Protein AF-A0A2G6MQ34-F1 (afdb_monomer_lite)

Radius of gyration: 21.85 Å; chains: 1; bounding box: 68×36×44 Å

Structure (mmCIF, N/CA/C/O backbone):
data_AF-A0A2G6MQ34-F1
#
_entry.id   AF-A0A2G6MQ34-F1
#
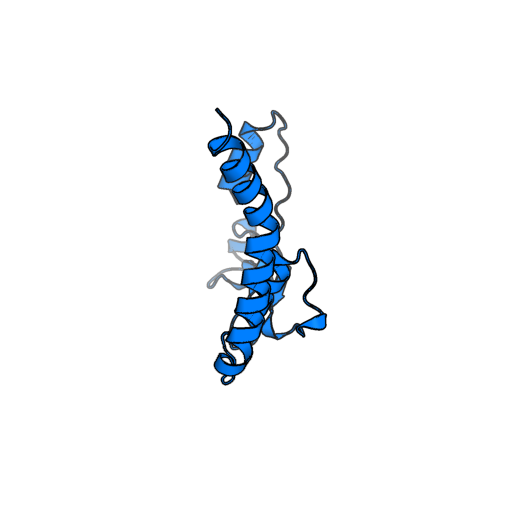loop_
_atom_site.group_PDB
_atom_site.id
_atom_site.type_symbol
_atom_site.label_atom_id
_atom_site.label_alt_id
_atom_site.label_comp_id
_atom_site.label_asym_id
_atom_site.label_entity_id
_atom_site.label_seq_id
_atom_site.pdbx_PDB_ins_code
_atom_site.Cartn_x
_atom_site.Cartn_y
_atom_site.Cartn_z
_atom_site.occupancy
_atom_site.B_iso_or_equiv
_atom_site.auth_seq_id
_atom_site.auth_comp_id
_atom_site.auth_asym_id
_atom_site.auth_atom_id
_atom_site.pdbx_PDB_model_num
ATOM 1 N N . MET A 1 1 ? -1.481 0.128 14.544 1.00 83.12 1 MET A N 1
ATOM 2 C CA . MET A 1 1 ? -1.929 1.517 14.825 1.00 83.12 1 MET A CA 1
ATOM 3 C C . MET A 1 1 ? -1.557 2.029 16.220 1.00 83.12 1 MET A C 1
ATOM 5 O O . MET A 1 1 ? -1.007 3.117 16.316 1.00 83.12 1 MET A O 1
ATOM 9 N N . VAL A 1 2 ? -1.760 1.257 17.299 1.00 88.12 2 VAL A N 1
ATOM 10 C CA . VAL A 1 2 ? -1.491 1.696 18.693 1.00 88.12 2 VAL A CA 1
ATOM 11 C C . VAL A 1 2 ? -0.088 2.282 18.917 1.00 88.12 2 VAL A C 1
ATOM 13 O O . VAL A 1 2 ? 0.045 3.301 19.591 1.00 88.12 2 VAL A O 1
ATOM 16 N N . LYS A 1 3 ? 0.963 1.687 18.328 1.00 89.69 3 LYS A N 1
ATOM 17 C CA . LYS A 1 3 ? 2.338 2.215 18.425 1.00 89.69 3 LYS A CA 1
ATOM 18 C C . LYS A 1 3 ? 2.462 3.640 17.858 1.00 89.69 3 LYS A C 1
ATOM 20 O O . LYS A 1 3 ? 3.091 4.474 18.496 1.00 89.69 3 LYS A O 1
ATOM 25 N N . ILE A 1 4 ? 1.818 3.931 16.724 1.00 88.19 4 ILE A N 1
ATOM 26 C CA . ILE A 1 4 ? 1.831 5.259 16.080 1.00 88.19 4 ILE A CA 1
ATOM 27 C C . ILE A 1 4 ? 1.166 6.288 16.996 1.00 88.19 4 ILE A C 1
ATOM 29 O O . ILE A 1 4 ? 1.742 7.329 17.294 1.00 88.19 4 ILE A O 1
ATOM 33 N N . TRP A 1 5 ? -0.016 5.966 17.526 1.00 89.12 5 TRP A N 1
ATOM 34 C CA . TRP A 1 5 ? -0.704 6.842 18.474 1.00 89.12 5 TRP A CA 1
ATOM 35 C C . TRP A 1 5 ? 0.092 7.077 19.754 1.00 89.12 5 TRP A C 1
ATOM 37 O O . TRP A 1 5 ? 0.114 8.193 20.260 1.00 89.12 5 TRP A O 1
ATOM 47 N N . ARG A 1 6 ? 0.787 6.052 20.260 1.00 88.44 6 ARG A N 1
ATOM 48 C CA . ARG A 1 6 ? 1.669 6.194 21.424 1.00 88.44 6 ARG A CA 1
ATOM 49 C C . ARG A 1 6 ? 2.805 7.181 21.157 1.00 88.44 6 ARG A C 1
ATOM 51 O O . ARG A 1 6 ? 3.131 7.962 22.042 1.00 88.44 6 ARG A O 1
ATOM 58 N N . VAL A 1 7 ? 3.394 7.156 19.961 1.00 86.94 7 VAL A N 1
ATOM 59 C CA . VAL A 1 7 ? 4.419 8.130 19.556 1.00 86.94 7 VAL A CA 1
ATOM 60 C C . VAL A 1 7 ? 3.823 9.539 19.479 1.00 86.94 7 VAL A C 1
ATOM 62 O O . VAL A 1 7 ? 4.380 10.454 20.077 1.00 86.94 7 VAL A O 1
ATOM 65 N N . GLY A 1 8 ? 2.654 9.703 18.852 1.00 84.44 8 GLY A N 1
ATOM 66 C CA . GLY A 1 8 ? 1.983 11.007 18.757 1.00 84.44 8 GLY A CA 1
ATOM 67 C C . GLY A 1 8 ? 1.621 11.624 20.116 1.00 84.44 8 GLY A C 1
ATOM 68 O O . GLY A 1 8 ? 1.766 12.830 20.302 1.00 84.44 8 GLY A O 1
ATOM 69 N N . LEU A 1 9 ? 1.228 10.798 21.093 1.00 84.44 9 LEU A N 1
ATOM 70 C CA . LEU A 1 9 ? 0.952 11.239 22.469 1.00 84.44 9 LEU A CA 1
ATOM 71 C C . LEU A 1 9 ? 2.212 11.673 23.229 1.00 84.44 9 LEU A C 1
ATOM 73 O O . LEU A 1 9 ? 2.128 12.517 24.112 1.00 84.44 9 LEU A O 1
ATOM 77 N N . LYS A 1 10 ? 3.384 11.104 22.914 1.00 84.06 10 LYS A N 1
ATOM 78 C CA . LYS A 1 10 ? 4.655 11.557 23.507 1.00 84.06 10 LYS A CA 1
ATOM 79 C C . LYS A 1 10 ? 5.111 12.902 22.940 1.00 84.06 10 LYS A C 1
ATOM 81 O O . LYS A 1 10 ? 5.803 13.638 23.629 1.00 84.06 10 LYS A O 1
ATOM 86 N N . GLN A 1 11 ? 4.763 13.190 21.688 1.00 79.88 11 GLN A N 1
ATOM 87 C CA . GLN A 1 11 ? 5.223 14.375 20.958 1.00 79.88 11 GLN A CA 1
ATOM 88 C C . GLN A 1 11 ? 4.273 15.573 21.078 1.00 79.88 11 GLN A C 1
ATOM 90 O O . GLN A 1 11 ? 4.667 16.692 20.767 1.00 79.88 11 GLN A O 1
ATOM 95 N N . SER A 1 12 ? 3.033 15.367 21.526 1.00 71.94 12 SER A N 1
ATOM 96 C CA . SER A 1 12 ? 2.069 16.447 21.734 1.00 71.94 12 SER A CA 1
ATOM 97 C C . SER A 1 12 ? 1.191 16.177 22.953 1.00 71.94 12 SER A C 1
ATOM 99 O O . SER A 1 12 ? 0.749 15.055 23.179 1.00 71.94 12 SER A O 1
ATOM 101 N N . SER A 1 13 ? 0.875 17.226 23.710 1.00 66.44 13 SER A N 1
ATOM 102 C CA . SER A 1 13 ? -0.093 17.196 24.815 1.00 66.44 13 SER A CA 1
ATOM 103 C C . SER A 1 13 ? -1.555 17.203 24.336 1.00 66.44 13 SER A C 1
ATOM 105 O O . SER A 1 13 ? -2.482 17.326 25.139 1.00 66.44 13 SER A O 1
ATOM 107 N N . ASN A 1 14 ? -1.787 17.070 23.025 1.00 70.88 14 ASN A N 1
ATOM 108 C CA . ASN A 1 14 ? -3.120 17.096 22.446 1.00 70.88 14 ASN A CA 1
ATOM 109 C C . ASN A 1 14 ? -3.836 15.756 22.680 1.00 70.88 14 ASN A C 1
ATOM 111 O O . ASN A 1 14 ? -3.295 14.681 22.428 1.00 70.88 14 ASN A O 1
ATOM 115 N N . ARG A 1 15 ? -5.088 15.816 23.143 1.00 73.06 15 ARG A N 1
ATOM 116 C CA . ARG A 1 15 ? -5.892 14.618 23.442 1.00 73.06 15 ARG A CA 1
ATOM 117 C C . ARG A 1 15 ? -6.413 13.915 22.185 1.00 73.06 15 ARG A C 1
ATOM 119 O O . ARG A 1 15 ? -6.831 12.761 22.265 1.00 73.06 15 ARG A O 1
ATOM 126 N N . LYS A 1 16 ? -6.414 14.592 21.030 1.00 83.25 16 LYS A N 1
ATOM 127 C CA . LYS A 1 16 ? -6.878 14.014 19.762 1.00 83.25 16 LYS A CA 1
ATOM 128 C C . LYS A 1 16 ? -5.794 13.141 19.132 1.00 83.25 16 LYS A C 1
ATOM 130 O O . LYS A 1 16 ? -4.637 13.534 19.024 1.00 83.25 16 LYS A O 1
ATOM 135 N N . ARG A 1 17 ? -6.190 11.946 18.699 1.00 83.75 17 ARG A N 1
ATOM 136 C CA . ARG A 1 17 ? -5.311 10.984 18.025 1.00 83.75 17 ARG A CA 1
ATOM 137 C C . ARG A 1 17 ? -5.075 11.442 16.580 1.00 83.75 17 ARG A C 1
ATOM 139 O O . ARG A 1 17 ? -6.040 11.866 15.944 1.00 83.75 17 ARG A O 1
ATOM 146 N N . PRO A 1 18 ? -3.846 11.343 16.043 1.00 86.00 18 PRO A N 1
ATOM 147 C CA . PRO A 1 18 ? -3.621 11.630 14.634 1.00 86.00 18 PRO A CA 1
ATOM 148 C C . PRO A 1 18 ? -4.379 10.625 13.760 1.00 86.00 18 PRO A C 1
ATOM 150 O O . PRO A 1 18 ? -4.489 9.440 14.108 1.00 86.00 18 PRO A O 1
ATOM 153 N N . ILE A 1 19 ? -4.875 11.111 12.621 1.00 88.50 19 ILE A N 1
ATOM 154 C CA . ILE A 1 19 ? -5.441 10.270 11.564 1.00 88.50 19 ILE A CA 1
ATOM 155 C C . ILE A 1 19 ? -4.317 9.383 11.020 1.00 88.50 19 ILE A C 1
ATOM 157 O O . ILE A 1 19 ? -3.209 9.855 10.769 1.00 88.50 19 ILE A O 1
ATOM 161 N N . ILE A 1 20 ? -4.601 8.092 10.861 1.00 89.88 20 ILE A N 1
ATOM 162 C CA . ILE A 1 20 ? -3.685 7.130 10.246 1.00 89.88 20 ILE A CA 1
ATOM 163 C C . ILE A 1 20 ? -4.278 6.749 8.898 1.00 89.88 20 ILE A C 1
ATOM 165 O O . ILE A 1 20 ? -5.420 6.305 8.847 1.00 89.88 20 ILE A O 1
ATOM 169 N N . ILE A 1 21 ? -3.488 6.896 7.837 1.00 93.44 21 ILE A N 1
ATOM 170 C CA . ILE A 1 21 ? -3.844 6.457 6.489 1.00 93.44 21 ILE A CA 1
ATOM 171 C C . ILE A 1 21 ? -3.082 5.153 6.215 1.00 93.44 21 ILE A C 1
ATOM 173 O O . ILE A 1 21 ? -1.853 5.187 6.103 1.00 93.44 21 ILE A O 1
ATOM 177 N N . PRO A 1 22 ? -3.762 3.998 6.156 1.00 94.06 22 PRO A N 1
ATOM 178 C CA . PRO A 1 22 ? -3.140 2.733 5.791 1.00 94.06 22 PRO A CA 1
ATOM 179 C C . PRO A 1 22 ? -2.796 2.745 4.302 1.00 94.06 22 PRO A C 1
ATOM 181 O O . PRO A 1 22 ? -3.665 2.976 3.464 1.00 94.06 22 PRO A O 1
ATOM 184 N N . LEU A 1 23 ? -1.533 2.482 3.979 1.00 94.88 23 LEU A N 1
ATOM 185 C CA . LEU A 1 23 ? -1.047 2.388 2.608 1.00 94.88 23 LEU A CA 1
ATOM 186 C C . LEU A 1 23 ? -0.392 1.028 2.398 1.00 94.88 23 LEU A C 1
ATOM 188 O O . LEU A 1 23 ? 0.447 0.609 3.197 1.00 94.88 23 LEU A O 1
ATOM 192 N N . VAL A 1 24 ? -0.759 0.368 1.306 1.00 94.62 24 VAL A N 1
ATOM 193 C CA . VAL A 1 24 ? -0.171 -0.886 0.847 1.00 94.62 24 VAL A CA 1
ATOM 194 C C . VAL A 1 24 ? 0.487 -0.631 -0.500 1.00 94.62 24 VAL A C 1
ATOM 196 O O . VAL A 1 24 ? -0.180 -0.298 -1.477 1.00 94.62 24 VAL A O 1
ATOM 199 N N . LEU A 1 25 ? 1.807 -0.791 -0.548 1.00 93.50 25 LEU A N 1
ATOM 200 C CA . LEU A 1 25 ? 2.561 -0.865 -1.793 1.00 93.50 25 LEU A CA 1
ATOM 201 C C . LEU A 1 25 ? 2.764 -2.343 -2.126 1.00 93.50 25 LEU A C 1
ATOM 203 O O . LEU A 1 25 ? 3.568 -3.025 -1.488 1.00 93.50 25 LEU A O 1
ATOM 207 N N . TYR A 1 26 ? 2.016 -2.837 -3.103 1.00 94.69 26 TYR A N 1
ATOM 208 C CA . TYR A 1 26 ? 2.052 -4.233 -3.505 1.00 94.69 26 TYR A CA 1
ATOM 209 C C . TYR A 1 26 ? 2.936 -4.437 -4.737 1.00 94.69 26 TYR A C 1
ATOM 211 O O . TYR A 1 26 ? 2.888 -3.672 -5.700 1.00 94.69 26 TYR A O 1
ATOM 219 N N . HIS A 1 27 ? 3.754 -5.484 -4.679 1.00 91.69 27 HIS A N 1
ATOM 220 C CA . HIS A 1 27 ? 4.700 -5.888 -5.715 1.00 91.69 27 HIS A CA 1
ATOM 221 C C . HIS A 1 27 ? 4.663 -7.417 -5.845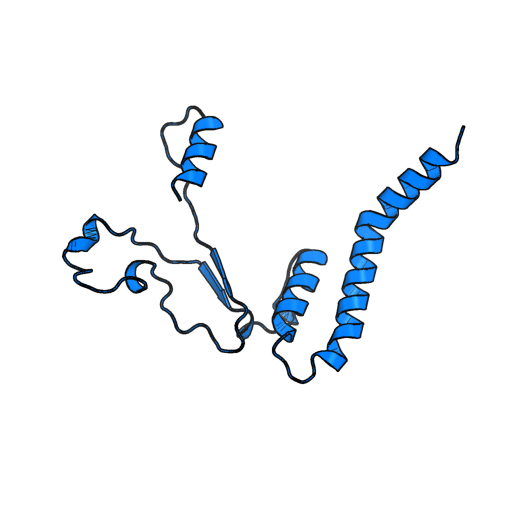 1.00 91.69 27 HIS A C 1
ATOM 223 O O . HIS A 1 27 ? 5.646 -8.100 -5.596 1.00 91.69 27 HIS A O 1
ATOM 229 N N . GLY A 1 28 ? 3.492 -7.986 -6.122 1.00 90.12 28 GLY A N 1
ATOM 230 C CA . GLY A 1 28 ? 3.388 -9.407 -6.446 1.00 90.12 28 GLY A CA 1
ATOM 231 C C . GLY A 1 28 ? 3.642 -9.678 -7.923 1.00 90.12 28 GLY A C 1
ATOM 232 O O . GLY A 1 28 ? 3.601 -8.766 -8.750 1.00 90.12 28 GLY A O 1
ATOM 233 N N . ARG A 1 29 ? 3.865 -10.955 -8.247 1.00 87.38 29 ARG A N 1
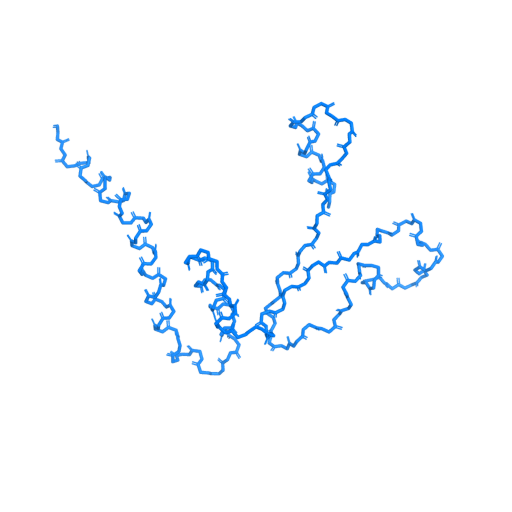ATOM 234 C CA . ARG A 1 29 ? 3.842 -11.434 -9.635 1.00 87.38 29 ARG A CA 1
ATOM 235 C C . ARG A 1 29 ? 2.455 -11.241 -10.250 1.00 87.38 29 ARG A C 1
ATOM 237 O O . ARG A 1 29 ? 2.342 -10.735 -11.362 1.00 87.38 29 ARG A O 1
ATOM 244 N N . ASP A 1 30 ? 1.428 -11.657 -9.518 1.00 90.31 30 ASP A N 1
ATOM 245 C CA . ASP A 1 30 ? 0.032 -11.536 -9.924 1.00 90.31 30 ASP A CA 1
ATOM 246 C C . ASP A 1 30 ? -0.569 -10.224 -9.423 1.00 90.31 30 ASP A C 1
ATOM 248 O O . ASP A 1 30 ? -0.006 -9.566 -8.551 1.00 90.31 30 ASP A O 1
ATOM 252 N N . LYS A 1 31 ? -1.725 -9.843 -9.974 1.00 92.12 31 LYS A N 1
ATOM 253 C CA . LYS A 1 31 ? -2.479 -8.675 -9.501 1.00 92.12 31 LYS A CA 1
ATOM 254 C C . LYS A 1 31 ? -2.994 -8.914 -8.087 1.00 92.12 31 LYS A C 1
ATOM 256 O O . LYS A 1 31 ? -3.381 -10.028 -7.740 1.00 92.12 31 LYS A O 1
ATOM 261 N N . TRP A 1 32 ? -3.087 -7.846 -7.304 1.00 94.75 32 TRP A N 1
ATOM 262 C CA . TRP A 1 32 ? -3.752 -7.904 -6.009 1.00 94.75 32 TRP A CA 1
ATOM 263 C C . TRP A 1 32 ? -5.245 -8.212 -6.187 1.00 94.75 32 TRP A C 1
ATOM 265 O O . TRP A 1 32 ? -5.954 -7.485 -6.884 1.00 94.75 32 TRP A O 1
ATOM 275 N N . THR A 1 33 ? -5.723 -9.275 -5.542 1.00 94.50 33 THR A N 1
ATOM 276 C CA . THR A 1 33 ? -7.119 -9.742 -5.636 1.00 94.50 33 THR A CA 1
ATOM 277 C C . THR A 1 33 ? -7.914 -9.575 -4.345 1.00 94.50 33 THR A C 1
ATOM 279 O O . THR A 1 33 ? -9.132 -9.724 -4.362 1.00 94.50 33 THR A O 1
ATOM 282 N N . VAL A 1 34 ? -7.248 -9.265 -3.232 1.00 93.75 34 VAL A N 1
ATOM 283 C CA . VAL A 1 34 ? -7.897 -9.107 -1.926 1.00 93.75 34 VAL A CA 1
ATOM 284 C C . VAL A 1 34 ? -8.627 -7.761 -1.867 1.00 93.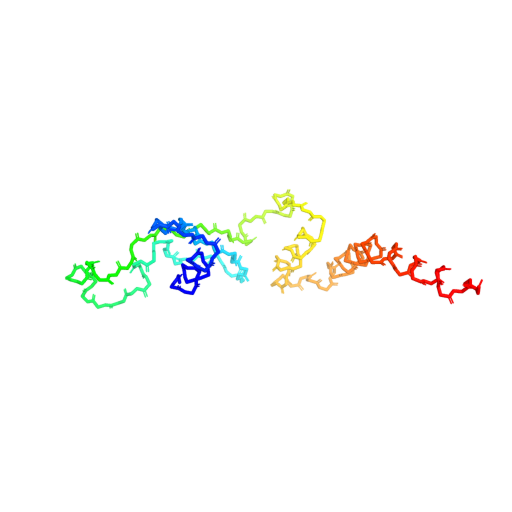75 34 VAL A C 1
ATOM 286 O O . VAL A 1 34 ? -8.189 -6.773 -2.459 1.00 93.75 34 VAL A O 1
ATOM 289 N N . ASP A 1 35 ? -9.742 -7.691 -1.149 1.00 95.00 35 ASP A N 1
ATOM 290 C CA . ASP A 1 35 ? -10.467 -6.433 -0.979 1.00 95.00 35 ASP A CA 1
ATOM 291 C C . ASP A 1 35 ? -9.629 -5.402 -0.180 1.00 95.00 35 ASP A C 1
ATOM 293 O O . ASP A 1 35 ? -8.711 -5.734 0.577 1.00 95.00 35 ASP A O 1
ATOM 297 N N . LYS A 1 36 ? -9.887 -4.109 -0.408 1.00 95.94 36 LYS A N 1
ATOM 298 C CA . LYS A 1 36 ? -9.149 -3.004 0.226 1.00 95.94 36 LYS A CA 1
ATOM 299 C C . LYS A 1 36 ? -9.653 -2.682 1.632 1.00 95.94 36 LYS A C 1
ATOM 301 O O . LYS A 1 36 ? -8.941 -2.015 2.385 1.00 95.94 36 LYS A O 1
ATOM 306 N N . ARG A 1 37 ? -10.863 -3.104 1.998 1.00 95.50 37 ARG A N 1
ATOM 307 C CA . ARG A 1 37 ? -11.418 -2.973 3.348 1.00 95.50 37 ARG A CA 1
ATOM 308 C C . ARG A 1 37 ? -10.706 -3.926 4.288 1.00 95.50 37 ARG A C 1
ATOM 310 O O . ARG A 1 37 ? -10.632 -5.122 4.037 1.00 95.50 37 ARG A O 1
ATOM 317 N N . PHE A 1 38 ? -10.231 -3.414 5.415 1.00 93.69 38 PHE A N 1
ATOM 318 C CA . PHE A 1 38 ? -9.531 -4.225 6.409 1.00 93.69 38 PHE A CA 1
ATOM 319 C C . PHE A 1 38 ? -10.405 -5.339 6.999 1.00 93.69 38 PHE A C 1
ATOM 321 O O . PHE A 1 38 ? -9.904 -6.423 7.279 1.00 93.69 38 PHE A O 1
ATOM 328 N N . THR A 1 39 ? -11.710 -5.100 7.132 1.00 94.69 39 THR A N 1
ATOM 329 C CA . THR A 1 39 ? -12.694 -6.087 7.605 1.00 94.69 39 THR A CA 1
ATOM 330 C C . THR A 1 39 ? -12.775 -7.326 6.714 1.00 94.69 39 THR A C 1
ATOM 332 O O . THR A 1 39 ? -13.024 -8.409 7.229 1.00 94.69 39 THR A O 1
ATOM 335 N N . SER A 1 40 ? -12.476 -7.205 5.414 1.00 93.94 40 SER A N 1
ATOM 336 C CA . SER A 1 40 ? -12.446 -8.343 4.480 1.00 93.94 40 SER A CA 1
ATOM 337 C C . SER A 1 40 ? -11.360 -9.378 4.791 1.00 93.94 40 SER A C 1
ATOM 339 O O . SER A 1 40 ? -11.401 -10.488 4.270 1.00 93.94 40 SER A O 1
ATOM 341 N N . LEU A 1 41 ? -10.379 -9.018 5.627 1.00 93.31 41 LEU A N 1
ATOM 342 C CA . LEU A 1 41 ? -9.270 -9.890 6.014 1.00 93.31 41 LEU A CA 1
ATOM 343 C C . LEU A 1 41 ? -9.619 -10.819 7.188 1.00 93.31 41 LEU A C 1
ATOM 345 O O . LEU A 1 41 ? -8.755 -11.571 7.637 1.00 93.31 41 LEU A O 1
ATOM 349 N N . PHE A 1 42 ? -10.837 -10.730 7.726 1.00 94.31 42 PHE A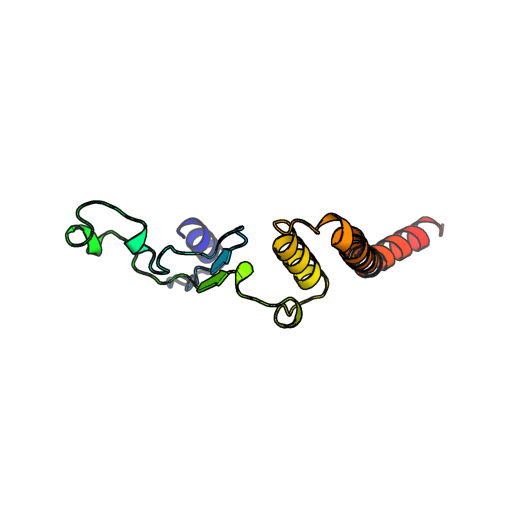 N 1
ATOM 350 C CA . PHE A 1 42 ? -11.290 -11.515 8.869 1.00 94.31 42 PHE A CA 1
ATOM 351 C C . PHE A 1 42 ? -12.316 -12.560 8.430 1.00 94.31 42 PHE A C 1
ATOM 353 O O . PHE A 1 42 ? -13.158 -12.304 7.575 1.00 94.31 42 PHE A O 1
ATOM 360 N N . GLU A 1 43 ? -12.266 -13.726 9.066 1.00 94.38 43 GLU A N 1
ATOM 361 C CA . GLU A 1 43 ? -13.233 -14.811 8.889 1.00 94.38 43 GLU A CA 1
ATOM 362 C C . GLU A 1 43 ? -14.041 -15.017 10.181 1.00 94.38 43 GLU A C 1
ATOM 364 O O . GLU A 1 43 ? -13.596 -14.649 11.273 1.00 94.38 43 GLU A O 1
ATOM 369 N N . GLY A 1 44 ? -15.221 -15.636 10.067 1.00 94.12 44 GLY A N 1
ATOM 370 C CA . GLY A 1 44 ? -16.106 -15.935 11.198 1.00 94.12 44 GLY A CA 1
ATOM 371 C C . GLY A 1 44 ? -17.299 -14.972 11.307 1.00 94.12 44 GLY A C 1
ATOM 372 O O . GLY A 1 44 ? -17.751 -14.464 10.281 1.00 94.12 44 GLY A O 1
ATOM 373 N N . PRO A 1 45 ? -17.838 -14.734 12.521 1.00 95.38 45 PRO A N 1
ATOM 374 C CA . PRO A 1 45 ? -19.024 -13.900 12.741 1.00 95.38 45 PRO A CA 1
ATOM 375 C C . PRO A 1 45 ? -18.673 -12.400 12.678 1.00 95.38 45 PRO A C 1
ATOM 377 O O . PRO A 1 45 ? -18.702 -11.680 13.679 1.00 95.38 45 PRO A O 1
ATOM 380 N N . VAL A 1 46 ? -18.215 -11.948 11.505 1.00 94.88 46 VAL A N 1
ATOM 381 C CA . VAL A 1 46 ? -17.703 -10.585 11.276 1.00 94.88 46 VAL A CA 1
ATOM 382 C C . VAL A 1 46 ? -18.793 -9.542 11.512 1.00 94.88 46 VAL A C 1
ATOM 384 O O . VAL A 1 46 ? -18.513 -8.506 12.113 1.00 94.88 46 VAL A O 1
ATOM 387 N N . ASP A 1 47 ? -20.029 -9.827 11.102 1.00 94.00 47 ASP A N 1
ATOM 388 C CA . ASP A 1 47 ? -21.157 -8.905 11.248 1.00 94.00 47 ASP A CA 1
ATOM 389 C C . ASP A 1 47 ? -21.568 -8.751 12.718 1.00 94.00 47 ASP A C 1
ATOM 391 O O . ASP A 1 47 ? -21.751 -7.635 13.209 1.00 94.00 47 ASP A O 1
ATOM 395 N N . GLU A 1 48 ? -21.635 -9.856 13.464 1.00 97.12 48 GLU A N 1
ATOM 396 C CA . GLU A 1 48 ? -21.969 -9.847 14.889 1.00 97.12 48 GLU A CA 1
ATOM 397 C C . GLU A 1 48 ? -20.888 -9.157 15.730 1.00 97.12 48 GLU A C 1
ATOM 399 O O . GLU A 1 48 ? -21.181 -8.561 16.770 1.00 97.12 48 GLU A O 1
ATOM 404 N N . LEU A 1 49 ? -19.631 -9.214 15.281 1.00 95.88 49 LEU A N 1
ATOM 405 C CA . LEU A 1 49 ? -18.482 -8.621 15.964 1.00 95.88 49 LEU A CA 1
ATOM 406 C C . LEU A 1 49 ? -18.014 -7.294 15.354 1.00 95.88 49 LEU A C 1
ATOM 408 O O . LEU A 1 49 ? -16.983 -6.769 15.783 1.00 95.88 49 LEU A O 1
ATOM 412 N N . ALA A 1 50 ? -18.767 -6.702 14.423 1.00 94.06 50 ALA A N 1
ATOM 413 C CA . ALA A 1 50 ? -18.352 -5.511 13.675 1.00 94.06 50 ALA A CA 1
ATOM 414 C C . ALA A 1 50 ? -17.921 -4.339 14.579 1.00 94.06 50 ALA A C 1
ATOM 416 O O . ALA A 1 50 ? -16.954 -3.641 14.283 1.00 94.06 50 ALA A O 1
ATOM 417 N N . SER A 1 51 ? -18.565 -4.172 15.742 1.00 96.12 51 SER A N 1
ATOM 418 C CA . SER A 1 51 ? -18.224 -3.132 16.734 1.00 96.12 51 SER A CA 1
ATOM 419 C C . SER A 1 51 ? -16.803 -3.246 17.314 1.00 96.12 51 SER A C 1
ATOM 421 O O . SER A 1 51 ? -16.302 -2.291 17.910 1.00 96.12 51 SER A O 1
ATOM 423 N N . TYR A 1 52 ? -16.149 -4.401 17.163 1.00 94.31 52 TYR A N 1
ATOM 424 C CA . TYR A 1 52 ? -14.811 -4.687 17.687 1.00 94.31 52 TYR A CA 1
ATOM 425 C C . TYR A 1 52 ? -13.734 -4.744 16.596 1.00 94.31 52 TYR A C 1
ATOM 427 O O . TYR A 1 52 ? -12.544 -4.801 16.920 1.00 94.31 52 TYR A O 1
ATOM 435 N N . ILE A 1 53 ? -14.123 -4.710 15.318 1.00 93.44 53 ILE A N 1
ATOM 436 C CA . ILE A 1 53 ? -13.205 -4.803 14.182 1.00 93.44 53 ILE A CA 1
ATOM 437 C C . ILE A 1 53 ? -12.999 -3.399 13.601 1.00 93.44 53 ILE A C 1
ATOM 439 O O . ILE A 1 53 ? -13.965 -2.723 13.256 1.00 93.44 53 ILE A O 1
ATOM 443 N N . PRO A 1 54 ? -11.749 -2.917 13.476 1.00 91.38 54 PRO A N 1
ATOM 444 C CA . PRO A 1 54 ? -11.487 -1.651 12.810 1.00 91.38 54 PRO A CA 1
ATOM 445 C C . PRO A 1 54 ? -11.954 -1.687 11.355 1.00 91.38 54 PRO A C 1
ATOM 447 O O . PRO A 1 54 ? -11.495 -2.515 10.574 1.00 91.38 54 PRO A O 1
ATOM 450 N N . ASP A 1 55 ? -12.810 -0.746 10.983 1.00 92.94 55 ASP A N 1
ATOM 451 C CA . ASP A 1 55 ? -13.358 -0.679 9.637 1.00 92.94 55 ASP A CA 1
ATOM 452 C C . ASP A 1 55 ? -12.780 0.518 8.875 1.00 92.94 55 ASP A C 1
ATOM 454 O O . ASP A 1 55 ? -13.156 1.672 9.090 1.00 92.94 55 ASP A O 1
ATOM 458 N N . PHE A 1 56 ? -11.793 0.248 8.023 1.00 93.62 56 PHE A N 1
ATOM 459 C CA . PHE A 1 56 ? -11.147 1.250 7.183 1.00 93.62 56 PHE A CA 1
ATOM 460 C C . PHE A 1 56 ? -10.759 0.665 5.827 1.00 93.62 56 PHE A C 1
ATOM 462 O O . PHE A 1 56 ? -10.555 -0.541 5.681 1.00 93.62 56 PHE A O 1
ATOM 469 N N . GLU A 1 57 ? -10.602 1.545 4.844 1.00 96.12 57 GLU A N 1
ATOM 470 C CA . GLU A 1 57 ? -10.071 1.206 3.527 1.00 96.12 57 GLU A CA 1
ATOM 471 C C . GLU A 1 57 ? -8.559 1.469 3.463 1.00 96.12 57 GLU A C 1
ATOM 473 O O . GLU A 1 57 ? -8.053 2.462 3.993 1.00 96.12 57 GLU A O 1
ATOM 478 N N . MET A 1 58 ? -7.830 0.563 2.815 1.00 95.75 58 MET A N 1
ATOM 479 C CA . MET A 1 58 ? -6.405 0.696 2.531 1.00 95.75 58 MET A CA 1
ATOM 480 C C . MET A 1 58 ? -6.184 1.398 1.189 1.00 95.75 58 MET A C 1
ATOM 482 O O . MET A 1 58 ? -6.730 0.994 0.161 1.00 95.75 58 MET A O 1
ATOM 486 N N . LEU A 1 59 ? -5.293 2.392 1.165 1.00 96.69 59 LEU A N 1
ATOM 487 C CA . LEU A 1 59 ? -4.764 2.916 -0.091 1.00 96.69 59 LEU A CA 1
ATOM 488 C C . LEU A 1 59 ? -3.822 1.881 -0.705 1.00 96.69 59 LEU A C 1
ATOM 490 O O . LEU A 1 59 ? -2.704 1.691 -0.228 1.00 96.69 59 LEU A O 1
ATOM 494 N N . LEU A 1 60 ? -4.273 1.218 -1.764 1.00 95.81 60 LEU A N 1
ATOM 495 C CA . LEU A 1 60 ? -3.503 0.195 -2.462 1.00 95.81 60 LEU A CA 1
ATOM 496 C C . LEU A 1 60 ? -2.841 0.754 -3.726 1.00 95.81 60 LEU A C 1
ATOM 498 O O . LEU A 1 60 ? -3.521 1.235 -4.633 1.00 95.81 60 LEU A O 1
ATOM 502 N N . TYR A 1 61 ? -1.523 0.591 -3.809 1.00 93.56 61 TYR A N 1
ATOM 503 C CA . TYR A 1 61 ? -0.716 0.807 -5.004 1.00 93.56 61 TYR A CA 1
ATOM 504 C C . TYR A 1 61 ? -0.125 -0.530 -5.454 1.00 93.56 61 TYR A C 1
ATOM 506 O O . TYR A 1 61 ? 0.877 -0.986 -4.910 1.00 93.56 61 TYR A O 1
ATOM 514 N N . ASP A 1 62 ? -0.761 -1.165 -6.434 1.00 94.06 62 ASP A N 1
ATOM 515 C CA . ASP A 1 62 ? -0.307 -2.421 -7.035 1.00 94.06 62 ASP A CA 1
ATOM 516 C C . ASP A 1 62 ? 0.607 -2.142 -8.235 1.00 94.06 62 ASP A C 1
ATOM 518 O O . ASP A 1 62 ? 0.128 -1.777 -9.307 1.00 94.06 62 ASP A O 1
ATOM 522 N N . LEU A 1 63 ? 1.922 -2.321 -8.069 1.00 92.06 63 LEU A N 1
ATOM 523 C CA . LEU A 1 63 ? 2.927 -2.029 -9.100 1.00 92.06 63 LEU A CA 1
ATOM 524 C C . LEU A 1 63 ? 2.773 -2.864 -10.377 1.00 92.06 63 LEU A C 1
ATOM 526 O O . LEU A 1 63 ? 3.228 -2.423 -11.440 1.00 92.06 63 LEU A O 1
ATOM 530 N N . SER A 1 64 ? 2.105 -4.022 -10.315 1.00 88.62 64 SER A N 1
ATOM 531 C CA . SER A 1 64 ? 1.798 -4.811 -11.515 1.00 88.62 64 SER A CA 1
ATOM 532 C C . SER A 1 64 ? 0.892 -4.034 -12.484 1.00 88.62 64 SER A C 1
ATOM 534 O O . SER A 1 64 ? 0.958 -4.237 -13.695 1.00 88.62 64 SER A O 1
ATOM 536 N N . GLN A 1 65 ? 0.110 -3.074 -11.973 1.00 90.19 65 GLN A N 1
ATOM 537 C CA . GLN A 1 65 ? -0.859 -2.283 -12.738 1.00 90.19 65 GLN A CA 1
ATOM 538 C C . GLN A 1 65 ? -0.292 -0.967 -13.294 1.00 90.19 65 GLN A C 1
ATOM 540 O O . GLN A 1 65 ? -0.934 -0.329 -14.126 1.00 90.19 65 GLN A O 1
ATOM 545 N N . TYR A 1 66 ? 0.905 -0.550 -12.869 1.00 88.56 66 TYR A N 1
ATOM 546 C CA . TYR A 1 66 ? 1.533 0.693 -13.331 1.00 88.56 66 TYR A CA 1
ATOM 547 C C . TYR A 1 66 ? 2.550 0.411 -14.432 1.00 88.56 66 TYR A C 1
ATOM 549 O O . TYR A 1 66 ? 3.427 -0.436 -14.281 1.00 88.56 66 TYR A O 1
ATOM 557 N N . SER A 1 67 ? 2.513 1.174 -15.520 1.00 87.44 67 SER A N 1
ATOM 558 C CA . SER A 1 67 ? 3.642 1.251 -16.451 1.00 87.44 67 SER A CA 1
ATOM 559 C C . SER A 1 67 ? 4.841 1.959 -15.805 1.00 87.44 67 SER A C 1
ATOM 561 O O . SER A 1 67 ? 4.684 2.807 -14.923 1.00 87.44 67 SER A O 1
ATOM 563 N N . ALA A 1 68 ? 6.053 1.680 -16.292 1.00 82.62 68 ALA A N 1
ATOM 564 C CA . ALA A 1 68 ? 7.278 2.346 -15.834 1.00 82.62 68 ALA A CA 1
ATOM 565 C C . ALA A 1 68 ? 7.216 3.887 -15.956 1.00 82.62 68 ALA A C 1
ATOM 567 O O . ALA A 1 68 ? 7.819 4.605 -15.157 1.00 82.62 68 ALA A O 1
ATOM 568 N N . ALA A 1 69 ? 6.461 4.407 -16.931 1.00 86.19 69 ALA A N 1
ATOM 569 C CA . ALA A 1 69 ? 6.262 5.843 -17.134 1.00 86.19 69 ALA A CA 1
ATOM 570 C C . ALA A 1 69 ? 5.324 6.481 -16.092 1.00 86.19 69 ALA A C 1
ATOM 572 O O . ALA A 1 69 ? 5.458 7.666 -15.782 1.00 86.19 69 ALA A O 1
ATOM 573 N N . GLN A 1 70 ? 4.385 5.711 -15.534 1.00 88.31 70 GLN A N 1
ATOM 574 C CA . GLN A 1 70 ? 3.488 6.183 -14.475 1.00 88.31 70 GLN A CA 1
ATOM 575 C C . GLN A 1 70 ? 4.174 6.221 -13.102 1.00 88.31 70 GLN A C 1
ATOM 577 O O . GLN A 1 70 ? 3.708 6.941 -12.219 1.00 88.31 70 GLN A O 1
ATOM 582 N N . ILE A 1 71 ? 5.290 5.503 -12.923 1.00 85.75 71 ILE A N 1
ATOM 583 C CA . ILE A 1 71 ? 6.089 5.542 -11.693 1.00 85.75 71 ILE A CA 1
ATOM 584 C C . ILE A 1 71 ? 6.870 6.861 -11.648 1.00 85.75 71 ILE A C 1
ATOM 586 O O . ILE A 1 71 ? 7.884 7.048 -12.328 1.00 85.75 71 ILE A O 1
ATOM 590 N N . LYS A 1 72 ? 6.370 7.782 -10.822 1.00 81.88 72 LYS A N 1
ATOM 591 C CA . LYS A 1 72 ? 6.937 9.109 -10.559 1.00 81.88 72 LYS A CA 1
ATOM 592 C C . LYS A 1 72 ? 7.465 9.180 -9.126 1.00 81.88 72 LYS A C 1
ATOM 594 O O . LYS A 1 72 ? 7.064 8.398 -8.271 1.00 81.88 72 LYS A O 1
ATOM 599 N N . GLY A 1 73 ? 8.340 10.142 -8.855 1.00 80.31 73 GLY A N 1
ATOM 600 C CA . GLY A 1 73 ? 8.889 10.376 -7.522 1.00 80.31 73 GLY A CA 1
ATOM 601 C C . GLY A 1 73 ? 10.314 10.900 -7.586 1.00 80.31 73 GLY A C 1
ATOM 602 O O . GLY A 1 73 ? 10.819 11.217 -8.665 1.00 80.31 73 GLY A O 1
ATOM 603 N N . THR A 1 74 ? 10.967 10.966 -6.426 1.00 81.69 74 THR A N 1
ATOM 604 C CA . THR A 1 74 ? 12.410 11.212 -6.373 1.00 81.69 74 THR A CA 1
ATOM 605 C C . THR A 1 74 ? 13.139 10.121 -7.143 1.00 81.69 74 THR A C 1
ATOM 607 O O . THR A 1 74 ? 12.657 8.990 -7.255 1.00 81.69 74 THR A O 1
ATOM 610 N N . SER A 1 75 ? 14.317 10.442 -7.665 1.00 77.56 75 SER A N 1
ATOM 611 C CA . SER A 1 75 ? 15.048 9.507 -8.510 1.00 77.56 75 SER A CA 1
ATOM 612 C C . SER A 1 75 ? 15.318 8.174 -7.800 1.00 77.56 75 SER A C 1
ATOM 614 O O . SER A 1 75 ? 15.102 7.123 -8.396 1.00 77.56 75 SER A O 1
ATOM 616 N N . MET A 1 76 ? 15.676 8.197 -6.507 1.00 74.38 76 MET A N 1
ATOM 617 C CA . MET A 1 76 ? 15.923 6.970 -5.735 1.00 74.38 76 MET A CA 1
ATOM 618 C C . MET A 1 76 ? 14.648 6.143 -5.554 1.00 74.38 76 MET A C 1
ATOM 620 O O . MET A 1 76 ? 14.661 4.936 -5.777 1.00 74.38 76 MET A O 1
ATOM 624 N N . ALA A 1 77 ? 13.526 6.786 -5.214 1.00 80.44 77 ALA A N 1
ATOM 625 C CA . ALA A 1 77 ? 12.248 6.093 -5.091 1.00 80.44 77 ALA A CA 1
ATOM 626 C C . ALA A 1 77 ? 11.830 5.469 -6.427 1.00 80.44 77 ALA A C 1
ATOM 628 O O . ALA A 1 77 ? 11.408 4.317 -6.468 1.00 80.44 77 ALA A O 1
ATOM 629 N N . ARG A 1 78 ? 12.006 6.200 -7.532 1.00 83.44 78 ARG A N 1
ATOM 630 C CA . ARG A 1 78 ? 11.686 5.713 -8.874 1.00 83.44 78 ARG A CA 1
ATOM 631 C C . ARG A 1 78 ? 12.520 4.488 -9.244 1.00 83.44 78 ARG A C 1
ATOM 633 O O . ARG A 1 78 ? 11.949 3.511 -9.714 1.00 83.44 78 ARG A O 1
ATOM 640 N N . VAL A 1 79 ? 13.831 4.508 -8.999 1.00 82.88 79 VAL A N 1
ATOM 641 C CA . VAL A 1 79 ? 14.714 3.359 -9.267 1.00 82.88 79 VAL A CA 1
ATOM 642 C C . VAL A 1 79 ? 14.326 2.149 -8.423 1.00 82.88 79 VAL A C 1
ATOM 644 O O . VAL A 1 79 ? 14.162 1.063 -8.974 1.00 82.88 79 VAL A O 1
ATOM 647 N N . THR A 1 80 ? 14.086 2.329 -7.122 1.00 83.19 80 THR A N 1
ATOM 648 C CA . THR A 1 80 ? 13.633 1.241 -6.242 1.00 83.19 80 THR A CA 1
ATOM 649 C C . THR A 1 80 ? 12.308 0.638 -6.714 1.00 83.19 80 THR A C 1
ATOM 651 O O . THR A 1 80 ? 12.167 -0.580 -6.768 1.00 83.19 80 THR A O 1
ATOM 654 N N . LEU A 1 81 ? 11.335 1.466 -7.098 1.00 88.00 81 LEU A N 1
ATOM 655 C CA . LEU A 1 81 ? 10.035 0.985 -7.574 1.00 88.00 81 LEU A CA 1
ATOM 656 C C . LEU A 1 81 ? 10.131 0.286 -8.938 1.00 88.00 81 LEU A C 1
ATOM 658 O O . LEU A 1 81 ? 9.422 -0.690 -9.165 1.00 88.00 81 LEU A O 1
ATOM 662 N N . LEU A 1 82 ? 11.021 0.741 -9.827 1.00 85.88 82 LEU A N 1
ATOM 663 C CA . LEU A 1 82 ? 11.299 0.066 -11.098 1.00 85.88 82 LEU A CA 1
ATOM 664 C C . LEU A 1 82 ? 11.968 -1.298 -10.882 1.00 85.88 82 LEU A C 1
ATOM 666 O O . LEU A 1 82 ? 11.559 -2.266 -11.518 1.00 85.88 82 LEU A O 1
ATOM 670 N N . LEU A 1 83 ? 12.928 -1.405 -9.952 1.00 85.06 83 LEU A N 1
ATOM 671 C CA . LEU A 1 83 ? 13.507 -2.696 -9.548 1.00 85.06 83 LEU A CA 1
ATOM 672 C C . LEU A 1 83 ? 12.419 -3.671 -9.092 1.00 85.06 83 LEU A C 1
ATOM 674 O O . LEU A 1 83 ? 12.317 -4.777 -9.618 1.00 85.06 83 LEU A O 1
ATOM 678 N N . LEU A 1 84 ? 11.586 -3.243 -8.139 1.00 87.25 84 LEU A N 1
ATOM 679 C CA . LEU A 1 84 ? 10.509 -4.069 -7.590 1.00 87.25 84 LEU A CA 1
ATOM 680 C C . LEU A 1 84 ? 9.479 -4.466 -8.650 1.00 87.25 84 LEU A C 1
ATOM 682 O O . LEU A 1 84 ? 8.941 -5.566 -8.588 1.00 87.25 84 LEU A O 1
ATOM 686 N N . LYS A 1 85 ? 9.211 -3.594 -9.628 1.00 87.50 85 LYS A N 1
ATOM 687 C CA . LYS A 1 85 ? 8.310 -3.900 -10.741 1.00 87.50 85 LYS A CA 1
ATOM 688 C C . LYS A 1 85 ? 8.856 -5.028 -11.620 1.00 87.50 85 LYS A C 1
ATOM 690 O O . LYS A 1 85 ? 8.106 -5.931 -11.973 1.00 87.50 85 LYS A O 1
ATOM 695 N N . HIS A 1 86 ? 10.132 -4.957 -11.992 1.00 85.25 86 HIS A N 1
ATOM 696 C CA . HIS A 1 86 ? 10.705 -5.858 -12.992 1.00 85.25 86 HIS A CA 1
ATOM 697 C C . HIS A 1 86 ? 11.195 -7.196 -12.411 1.00 85.25 86 HIS A C 1
ATOM 699 O O . HIS A 1 86 ? 11.432 -8.125 -13.173 1.00 85.25 86 HIS A O 1
ATOM 705 N N . ILE A 1 87 ? 11.308 -7.346 -11.084 1.00 85.69 87 ILE A N 1
ATOM 706 C CA . ILE A 1 87 ? 11.882 -8.548 -10.442 1.00 85.69 87 ILE A CA 1
ATOM 707 C C . ILE A 1 87 ? 11.167 -9.871 -10.787 1.00 85.69 87 ILE A C 1
ATOM 709 O O . ILE A 1 87 ? 11.769 -10.936 -10.682 1.00 85.69 87 ILE A O 1
ATOM 713 N N . PHE A 1 88 ? 9.898 -9.823 -11.205 1.00 83.00 88 PHE A N 1
ATOM 714 C CA . PHE A 1 88 ? 9.129 -11.010 -11.602 1.00 83.00 88 PHE A CA 1
ATOM 715 C C . PHE A 1 88 ? 9.127 -11.275 -13.109 1.00 83.00 88 PHE A C 1
ATOM 717 O O . PHE A 1 88 ? 8.553 -12.277 -13.539 1.00 83.00 88 PHE A O 1
ATOM 724 N N . GLU A 1 89 ? 9.724 -10.391 -13.908 1.00 84.50 89 GLU A N 1
ATOM 725 C CA . GLU A 1 89 ? 9.756 -10.523 -15.359 1.00 84.50 89 GLU A CA 1
ATOM 726 C C . GLU A 1 89 ? 10.882 -11.484 -15.784 1.00 84.50 89 GLU A C 1
ATOM 728 O O . GLU A 1 89 ? 11.982 -11.442 -15.228 1.00 84.50 89 GLU A O 1
ATOM 733 N N . PRO A 1 90 ? 10.636 -12.374 -16.760 1.00 81.38 90 PRO A N 1
ATOM 734 C CA . PRO A 1 90 ? 11.618 -13.376 -17.174 1.00 81.38 90 PRO A CA 1
ATOM 735 C C . PRO A 1 90 ? 12.870 -12.762 -17.821 1.00 81.38 90 PRO A C 1
ATOM 737 O O . PRO A 1 90 ? 13.936 -13.368 -17.775 1.00 81.38 90 PRO A O 1
ATOM 740 N N . ASP A 1 91 ? 12.758 -11.555 -18.378 1.00 83.88 91 ASP A N 1
ATOM 741 C CA . ASP A 1 91 ? 13.840 -10.784 -18.997 1.00 83.88 91 ASP A CA 1
ATOM 742 C C . ASP A 1 91 ? 14.502 -9.793 -18.020 1.00 83.88 91 ASP A C 1
ATOM 744 O O . ASP A 1 91 ? 15.178 -8.848 -18.431 1.00 83.88 91 ASP A O 1
ATOM 748 N N . ILE A 1 92 ? 14.343 -9.997 -16.705 1.00 81.19 92 ILE A N 1
ATOM 749 C CA . ILE A 1 92 ? 14.968 -9.147 -15.683 1.00 81.19 92 ILE A CA 1
ATOM 750 C C . ILE A 1 92 ? 16.481 -9.028 -15.890 1.00 81.19 92 ILE A C 1
ATOM 752 O O . ILE A 1 92 ? 17.019 -7.935 -15.741 1.00 81.19 92 ILE A O 1
ATOM 756 N N . SER A 1 93 ? 17.160 -10.098 -16.315 1.00 80.62 93 SER A N 1
ATOM 757 C CA . SER A 1 93 ? 18.599 -10.094 -16.613 1.00 80.62 93 SER A CA 1
ATOM 758 C C . SER A 1 93 ? 19.000 -9.030 -17.638 1.00 80.62 93 SER A C 1
ATOM 760 O O . SER A 1 93 ? 20.050 -8.412 -17.479 1.00 80.62 93 SER A O 1
ATOM 762 N N . ASP A 1 94 ? 18.144 -8.752 -18.623 1.00 83.38 94 ASP A N 1
ATOM 763 C CA . ASP A 1 94 ? 18.395 -7.741 -19.657 1.00 83.38 94 ASP A CA 1
ATOM 764 C C . ASP A 1 94 ? 18.145 -6.319 -19.130 1.00 83.38 94 ASP A C 1
ATOM 766 O O . ASP A 1 94 ? 18.725 -5.340 -19.603 1.00 83.38 94 ASP A O 1
ATOM 770 N N . LYS A 1 95 ? 17.296 -6.193 -18.103 1.00 77.19 95 LYS A N 1
ATOM 771 C CA . LYS A 1 95 ? 16.908 -4.919 -17.480 1.00 77.19 95 LYS A CA 1
ATOM 772 C C . LYS A 1 95 ? 17.809 -4.535 -16.307 1.00 77.19 95 LYS A C 1
ATOM 774 O O . LYS A 1 95 ? 18.007 -3.343 -16.067 1.00 77.19 95 LYS A O 1
ATOM 779 N N . LEU A 1 96 ? 18.398 -5.508 -15.608 1.00 78.19 96 LEU A N 1
ATOM 780 C CA . LEU A 1 96 ? 19.281 -5.299 -14.455 1.00 78.19 96 LEU A CA 1
ATOM 781 C C . LEU A 1 96 ? 20.425 -4.309 -14.731 1.00 78.19 96 LEU A C 1
ATOM 783 O O . LEU A 1 96 ? 20.605 -3.422 -13.897 1.00 78.19 96 LEU A O 1
ATOM 787 N N . PRO A 1 97 ? 21.166 -4.368 -15.860 1.00 80.56 97 PRO A N 1
ATOM 788 C CA . PRO A 1 97 ? 22.259 -3.432 -16.123 1.00 80.56 97 PRO A CA 1
ATOM 789 C C . PRO A 1 97 ? 21.803 -1.972 -16.120 1.00 80.56 97 PRO A C 1
ATOM 791 O O . PRO A 1 97 ? 22.418 -1.135 -15.462 1.00 80.56 97 PRO A O 1
ATOM 794 N N . ASN A 1 98 ? 20.682 -1.671 -16.782 1.00 76.62 98 ASN A N 1
ATOM 795 C CA . ASN A 1 98 ? 20.128 -0.317 -16.820 1.00 76.62 98 ASN A CA 1
ATOM 796 C C . ASN A 1 98 ? 19.671 0.144 -15.436 1.00 76.62 98 ASN A C 1
ATOM 798 O O . ASN A 1 98 ? 19.886 1.298 -15.065 1.00 76.62 98 ASN A O 1
ATOM 802 N N . ILE A 1 99 ? 19.065 -0.749 -14.652 1.00 74.19 99 ILE A N 1
ATOM 803 C CA . ILE A 1 99 ? 18.588 -0.381 -13.322 1.00 74.19 99 ILE A CA 1
ATOM 804 C C . ILE A 1 99 ? 19.755 -0.200 -12.338 1.00 74.19 99 ILE A C 1
ATOM 806 O O . ILE A 1 99 ? 19.741 0.741 -11.545 1.00 74.19 99 ILE A O 1
ATOM 810 N N . PHE A 1 100 ? 20.801 -1.026 -12.425 1.00 74.50 100 PHE A N 1
ATOM 811 C CA . PHE A 1 100 ? 22.035 -0.831 -11.663 1.00 74.50 100 PHE A CA 1
ATOM 812 C C . PHE A 1 100 ? 22.790 0.425 -12.089 1.00 74.50 100 PHE A C 1
ATOM 814 O O . PHE A 1 100 ? 23.355 1.085 -11.225 1.00 74.50 100 PHE A O 1
ATOM 821 N N . MET A 1 101 ? 22.778 0.794 -13.372 1.00 74.06 101 MET A N 1
ATOM 822 C CA . MET A 1 101 ? 23.359 2.054 -13.844 1.00 74.06 101 MET A CA 1
ATOM 823 C C . MET A 1 101 ? 22.617 3.256 -13.250 1.00 74.06 101 MET A C 1
ATOM 825 O O . MET A 1 101 ? 23.243 4.131 -12.665 1.00 74.06 101 MET A O 1
ATOM 829 N N . LEU A 1 102 ? 21.281 3.241 -13.272 1.00 72.12 102 LEU A N 1
ATOM 830 C CA . LEU A 1 102 ? 20.468 4.267 -12.613 1.00 72.12 102 LEU A CA 1
ATOM 831 C C . LEU A 1 102 ? 20.718 4.323 -11.095 1.00 72.12 102 LEU A C 1
ATOM 833 O O . LEU A 1 102 ? 20.797 5.403 -10.516 1.00 72.12 102 LEU A O 1
ATOM 837 N N . LEU A 1 103 ? 20.854 3.169 -10.435 1.00 71.31 103 LEU A N 1
ATOM 838 C CA . LEU A 1 103 ? 21.149 3.092 -9.003 1.00 71.31 103 LEU A CA 1
ATOM 839 C C . LEU A 1 103 ? 22.560 3.602 -8.685 1.00 71.31 103 LEU A C 1
ATOM 841 O O . LEU A 1 103 ? 22.743 4.330 -7.712 1.00 71.31 103 LEU A O 1
ATOM 845 N N . LYS A 1 104 ? 23.538 3.263 -9.532 1.00 72.25 104 LYS A N 1
ATOM 846 C CA . LYS A 1 104 ? 24.909 3.765 -9.488 1.00 72.25 104 LYS A CA 1
ATOM 847 C C . LYS A 1 104 ? 24.891 5.285 -9.562 1.00 72.25 104 LYS A C 1
ATOM 849 O O . LYS A 1 104 ? 25.317 5.924 -8.606 1.00 72.25 104 LYS A O 1
ATOM 854 N N . ASP A 1 105 ? 24.337 5.857 -10.626 1.00 69.75 105 ASP A N 1
ATOM 855 C CA . ASP A 1 105 ? 24.292 7.307 -10.818 1.00 69.75 105 ASP A CA 1
ATOM 856 C C . ASP A 1 105 ? 23.688 7.995 -9.588 1.00 69.75 105 ASP A C 1
ATOM 858 O O . ASP A 1 105 ? 24.267 8.929 -9.041 1.00 69.75 105 ASP A O 1
ATOM 862 N N . LEU A 1 106 ? 22.595 7.468 -9.038 1.00 66.94 106 LEU A N 1
ATOM 863 C CA . LEU A 1 106 ? 21.959 8.053 -7.857 1.00 66.94 106 LEU A CA 1
ATOM 864 C C . LEU A 1 106 ? 22.735 7.926 -6.554 1.00 66.94 106 LEU A C 1
ATOM 866 O O . LEU A 1 106 ? 22.678 8.847 -5.735 1.00 66.94 106 LEU A O 1
ATOM 870 N N . LEU A 1 107 ? 23.450 6.824 -6.345 1.00 66.31 107 LEU A N 1
ATOM 871 C CA . LEU A 1 107 ? 24.356 6.698 -5.210 1.00 66.31 107 LEU A CA 1
ATOM 872 C C . LEU A 1 107 ? 25.527 7.670 -5.368 1.00 66.31 107 LEU A C 1
ATOM 874 O O . LEU A 1 107 ? 25.826 8.407 -4.431 1.00 66.31 107 LEU A O 1
ATOM 878 N N . PHE A 1 108 ? 26.127 7.767 -6.554 1.00 63.47 108 PHE A N 1
ATOM 879 C CA . PHE A 1 108 ? 27.243 8.679 -6.806 1.00 63.47 108 PHE A CA 1
ATOM 880 C C . PHE A 1 108 ? 26.831 10.161 -6.738 1.00 63.47 108 PHE A C 1
ATOM 882 O O . PHE A 1 108 ? 27.595 10.962 -6.210 1.00 63.47 108 PHE A O 1
ATOM 889 N N . TYR A 1 109 ? 25.618 10.547 -7.145 1.00 59.28 109 TYR A N 1
ATOM 890 C CA . TYR A 1 109 ? 25.153 11.936 -7.013 1.00 59.28 109 TYR A CA 1
ATOM 891 C C . TYR A 1 109 ? 24.713 12.314 -5.584 1.00 59.28 109 TYR A C 1
ATOM 893 O O . TYR A 1 109 ? 24.911 13.460 -5.190 1.00 59.28 109 TYR A O 1
ATOM 901 N N . ASN A 1 110 ? 24.168 11.387 -4.780 1.00 54.38 110 ASN A N 1
ATOM 902 C CA . ASN A 1 110 ? 23.734 11.693 -3.402 1.00 54.38 110 ASN A CA 1
ATOM 903 C C . ASN A 1 110 ? 24.810 11.464 -2.329 1.00 54.38 110 ASN A C 1
ATOM 905 O O . ASN A 1 110 ? 24.821 12.170 -1.325 1.00 54.38 110 ASN A O 1
ATOM 909 N N . THR A 1 111 ? 25.706 10.490 -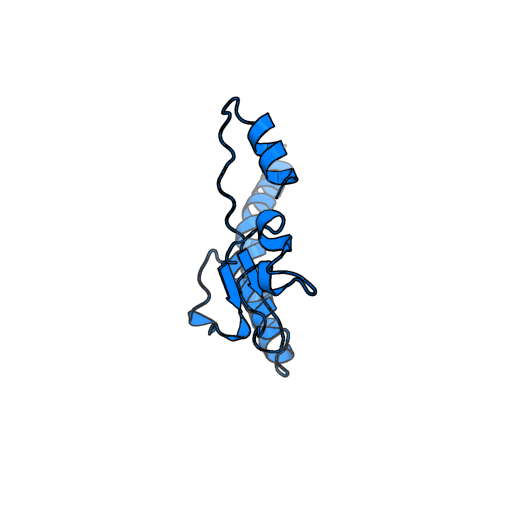2.515 1.00 56.75 111 THR A N 1
ATOM 910 C CA . THR A 1 111 ? 26.807 10.212 -1.571 1.00 56.75 111 THR A CA 1
ATOM 911 C C . THR A 1 111 ? 28.161 10.669 -2.085 1.00 56.75 111 THR A C 1
ATOM 913 O O . THR A 1 111 ? 29.015 10.999 -1.272 1.00 56.75 111 THR A O 1
ATOM 916 N N . GLY A 1 112 ? 28.364 10.779 -3.402 1.00 57.28 112 GLY A N 1
ATOM 917 C CA . GLY A 1 112 ? 29.650 11.191 -3.962 1.00 57.28 112 GLY A CA 1
ATOM 918 C C . GLY A 1 112 ? 30.040 12.609 -3.569 1.00 57.28 112 GLY A C 1
ATOM 919 O O . GLY A 1 112 ? 31.197 12.807 -3.246 1.00 57.28 112 GLY A O 1
ATOM 920 N N . LEU A 1 113 ? 29.110 13.568 -3.473 1.00 58.00 113 LEU A N 1
ATOM 921 C CA . LEU A 1 113 ? 29.447 14.918 -2.995 1.00 58.00 113 LEU A CA 1
ATOM 922 C C . LEU A 1 113 ? 29.860 14.922 -1.512 1.00 58.00 113 LEU A C 1
ATOM 924 O O . LEU A 1 113 ? 30.809 15.599 -1.141 1.00 58.00 113 LEU A O 1
ATOM 928 N N . GLN A 1 114 ? 29.189 14.125 -0.673 1.00 56.19 114 GLN A N 1
ATOM 929 C CA . GLN A 1 114 ? 29.522 13.989 0.751 1.00 56.19 114 GLN A CA 1
ATOM 930 C C . GLN A 1 114 ? 30.828 13.211 0.965 1.00 56.19 114 GLN A C 1
ATOM 932 O O . GLN A 1 114 ? 31.594 13.528 1.868 1.00 56.19 114 GLN A O 1
ATOM 937 N N . TYR A 1 115 ? 31.104 12.223 0.113 1.00 56.00 115 TYR A N 1
ATOM 938 C CA . TYR A 1 115 ? 32.344 11.453 0.108 1.00 56.00 115 TYR A CA 1
ATOM 939 C C . TYR A 1 115 ? 33.516 12.278 -0.446 1.00 56.00 115 TYR A C 1
ATOM 941 O O . TYR A 1 115 ? 34.597 12.248 0.129 1.00 56.00 115 TYR A O 1
ATOM 949 N N . PHE A 1 116 ? 33.298 13.086 -1.491 1.00 61.50 116 PHE A N 1
ATOM 950 C CA . PHE A 1 116 ? 34.265 14.070 -1.991 1.00 61.50 116 PHE A CA 1
ATOM 951 C C . PHE A 1 116 ? 34.533 15.168 -0.961 1.00 61.50 116 PHE A C 1
ATOM 953 O O . PHE A 1 116 ? 35.689 15.501 -0.737 1.00 61.50 116 PHE A O 1
ATOM 960 N N . GLU A 1 117 ? 33.508 15.706 -0.292 1.00 61.06 117 GLU A N 1
ATOM 961 C CA . GLU A 1 117 ? 33.710 16.652 0.811 1.00 61.06 117 GLU A CA 1
ATOM 962 C C . GLU A 1 117 ? 34.489 16.024 1.966 1.00 61.06 117 GLU A C 1
ATOM 964 O O . GLU A 1 117 ? 35.347 16.686 2.543 1.00 61.06 117 GLU A O 1
ATOM 969 N N . PHE A 1 118 ? 34.195 14.769 2.314 1.00 59.06 118 PHE A N 1
ATOM 970 C CA . PHE A 1 118 ? 34.930 14.043 3.342 1.00 59.06 118 PHE A CA 1
ATOM 971 C C . PHE A 1 118 ? 36.398 13.864 2.945 1.00 59.06 118 PHE A C 1
ATOM 973 O O . PHE A 1 118 ? 37.262 14.210 3.740 1.00 59.06 118 PHE A O 1
ATOM 980 N N . LEU A 1 119 ? 36.678 13.430 1.709 1.00 61.69 119 LEU A N 1
ATOM 981 C CA . LEU A 1 119 ? 38.038 13.260 1.188 1.00 61.69 119 LEU A CA 1
ATOM 982 C C . LEU A 1 119 ? 38.818 14.582 1.144 1.00 61.69 119 LEU A C 1
ATOM 984 O O . LEU A 1 119 ? 39.926 14.648 1.670 1.00 61.69 119 LEU A O 1
ATOM 988 N N . ILE A 1 120 ? 38.211 15.653 0.621 1.00 70.75 120 ILE A N 1
ATOM 989 C CA . ILE A 1 120 ? 38.827 16.988 0.555 1.00 70.75 120 ILE A CA 1
ATOM 990 C C . ILE A 1 120 ? 39.072 17.558 1.962 1.00 70.75 120 ILE A C 1
ATOM 992 O O . ILE A 1 120 ? 40.101 18.184 2.191 1.00 70.75 120 ILE A O 1
ATOM 996 N N . LYS A 1 121 ? 38.172 17.329 2.930 1.00 64.50 121 LYS A N 1
ATOM 997 C CA . LYS A 1 121 ? 38.377 17.745 4.332 1.00 64.50 121 LYS A CA 1
ATOM 998 C C . LYS A 1 121 ? 39.385 16.865 5.078 1.00 64.50 121 LYS A C 1
ATOM 1000 O O . LYS A 1 121 ? 39.979 17.339 6.037 1.00 64.50 121 LYS A O 1
ATOM 1005 N N . SER A 1 122 ? 39.568 15.607 4.675 1.00 54.31 122 SER A N 1
ATOM 1006 C CA . SER A 1 122 ? 40.515 14.675 5.304 1.00 54.31 122 SER A CA 1
ATOM 1007 C C . SER A 1 122 ? 41.945 14.756 4.755 1.00 54.31 122 SER A C 1
ATOM 1009 O O . SER A 1 122 ? 42.851 14.230 5.393 1.00 54.31 122 SER A O 1
ATOM 1011 N N . GLU A 1 123 ? 42.160 15.411 3.608 1.00 50.38 123 GLU A N 1
ATOM 1012 C CA . GLU A 1 123 ? 43.484 15.594 2.981 1.00 50.38 123 GLU A CA 1
ATOM 1013 C C . GLU A 1 123 ? 44.092 16.998 3.173 1.00 50.38 123 GLU A C 1
ATOM 1015 O O . GLU A 1 123 ? 45.179 17.265 2.661 1.00 50.38 123 GLU A O 1
ATOM 1020 N N . ILE A 1 124 ? 43.449 17.897 3.929 1.00 46.75 124 ILE A N 1
ATOM 1021 C CA . ILE A 1 124 ? 44.017 19.215 4.256 1.00 46.75 124 ILE A CA 1
ATOM 1022 C C . ILE A 1 124 ? 44.417 19.237 5.745 1.00 46.75 124 ILE A C 1
ATOM 1024 O O . ILE A 1 124 ? 43.520 19.179 6.588 1.00 46.75 124 ILE A O 1
ATOM 1028 N N . PRO A 1 125 ? 45.724 19.290 6.083 1.00 46.69 125 PRO A N 1
ATOM 1029 C CA . PRO A 1 125 ? 46.188 19.578 7.442 1.00 46.69 125 PRO A CA 1
ATOM 1030 C C . PRO A 1 125 ? 45.910 21.024 7.873 1.00 46.69 125 PRO A C 1
ATOM 1032 O O . PRO A 1 125 ? 45.903 21.925 7.002 1.00 46.69 125 PRO A O 1
#

InterPro domains:
  IPR006842 Transposase (putative), YhgA-like [PF04754] (1-105)

Sequence (125 aa):
MVKIWRVGLKQSSNRKRPIIIPLVLYHGRDKWTVDKRFTSLFEGPVDELASYIPDFEMLLYDLSQYSAAQIKGTSMARVTLLLLKHIFEPDISDKLPNIFMLLKDLLFYNTGLQYFEFLIKSEIP

Secondary structure (DSSP, 8-state):
-HHHHHHHHHH---SSPPP---EEEE--SSPP-S-SBGGGG--SSTTTTGGGS---B-EEEEGGGS-TTT--SSHHHHHHHHHHHHTTSTTHHHHHHHHHHHHHHHHHHHHHHHHHHHHHHHS--

Organism: NCBI:txid2293

Foldseek 3Di:
DVVQQVVVVVVDVDPDGDDDAAEDEAQDLDWDDQAQWPLSVDDDPSVVCVVVDDTDGHHYDHLCPDDLVNQDDPLQSSLVSVLSNCVNPPCVVVVVVVSVVSVVVVCCVPCVVVVVVVVVVVPDD

pLDDT: mean 82.4, std 12.72, range [46.69, 97.12]